Protein AF-A0A924RS58-F1 (afdb_monomer_lite)

Sequence (64 aa):
MFKKLLAFLAAMTVAVAFAAVDVNKATPAELDGIKGIGPAISGKIVDERKKGNFKSWEDFIERV

Structure (mmCIF, N/CA/C/O backbone):
data_AF-A0A924RS58-F1
#
_entry.id   AF-A0A924RS58-F1
#
loop_
_atom_site.group_PDB
_atom_site.id
_atom_site.type_symbol
_atom_site.label_atom_id
_atom_site.label_alt_id
_atom_site.label_comp_id
_atom_site.label_asym_id
_atom_site.label_entity_id
_atom_site.label_seq_id
_atom_site.pdbx_PDB_ins_code
_atom_site.Cartn_x
_atom_site.Cartn_y
_atom_site.Cartn_z
_atom_site.occupancy
_atom_site.B_iso_or_equiv
_atom_site.auth_seq_id
_atom_site.auth_comp_id
_atom_site.auth_asym_id
_atom_site.auth_atom_id
_atom_site.pdbx_PDB_model_num
ATOM 1 N N . MET A 1 1 ? 46.249 -1.668 -13.683 1.00 62.12 1 MET A N 1
ATOM 2 C CA . MET A 1 1 ? 45.107 -0.780 -13.351 1.00 62.12 1 MET A CA 1
ATOM 3 C C . MET A 1 1 ? 43.747 -1.463 -13.526 1.00 62.12 1 MET A C 1
ATOM 5 O O . MET A 1 1 ? 42.883 -1.263 -12.687 1.00 62.12 1 MET A O 1
ATOM 9 N N . PHE A 1 2 ? 43.588 -2.351 -14.516 1.00 70.00 2 PHE A N 1
ATOM 10 C CA . PHE A 1 2 ? 42.350 -3.103 -14.793 1.00 70.00 2 PHE A CA 1
ATOM 11 C C . PHE A 1 2 ? 41.757 -3.875 -13.593 1.00 70.00 2 PHE A C 1
ATOM 13 O O . PHE A 1 2 ? 40.552 -3.857 -13.379 1.00 70.00 2 PHE A O 1
ATOM 20 N N . LYS A 1 3 ? 42.602 -4.470 -12.736 1.00 65.19 3 LYS A N 1
ATOM 21 C CA . LYS A 1 3 ? 42.158 -5.183 -11.519 1.00 65.19 3 LYS A CA 1
ATOM 22 C C . LYS A 1 3 ? 41.465 -4.272 -10.491 1.00 65.19 3 LYS A C 1
ATOM 24 O O . LYS A 1 3 ? 40.554 -4.718 -9.808 1.00 65.19 3 LYS A O 1
ATOM 29 N N . LYS A 1 4 ? 41.868 -2.996 -10.402 1.00 73.44 4 LYS A N 1
ATOM 30 C CA . LYS A 1 4 ? 41.231 -2.009 -9.510 1.00 73.44 4 LYS A CA 1
ATOM 31 C C . LYS A 1 4 ? 39.884 -1.540 -10.064 1.00 73.44 4 LYS A C 1
ATOM 33 O O . LYS A 1 4 ? 38.964 -1.319 -9.292 1.00 73.44 4 LYS A O 1
ATOM 38 N N . LEU A 1 5 ? 39.765 -1.456 -11.390 1.00 78.38 5 LEU A N 1
ATOM 39 C CA . LEU A 1 5 ? 38.516 -1.116 -12.071 1.00 78.38 5 LEU A CA 1
ATOM 40 C C . LEU A 1 5 ? 37.478 -2.244 -11.941 1.00 78.38 5 LEU A C 1
ATOM 42 O O . LEU A 1 5 ? 36.324 -1.976 -11.637 1.00 78.38 5 LEU A O 1
ATOM 46 N N . LEU A 1 6 ? 37.909 -3.502 -12.074 1.00 80.50 6 LEU A N 1
ATOM 47 C CA . LEU A 1 6 ? 37.072 -4.681 -11.816 1.00 80.50 6 LEU A CA 1
ATOM 48 C C . LEU A 1 6 ? 36.604 -4.762 -10.358 1.00 80.50 6 LEU A C 1
ATOM 50 O O . LEU A 1 6 ? 35.434 -5.033 -10.114 1.00 80.50 6 LEU A O 1
ATOM 54 N N . ALA A 1 7 ? 37.487 -4.482 -9.395 1.00 79.31 7 ALA A N 1
ATOM 55 C CA . ALA A 1 7 ? 37.113 -4.436 -7.981 1.00 79.31 7 ALA A CA 1
ATOM 56 C C . ALA A 1 7 ? 36.119 -3.300 -7.673 1.00 79.31 7 ALA A C 1
ATOM 58 O O . ALA A 1 7 ? 35.208 -3.481 -6.872 1.00 79.31 7 ALA A O 1
ATOM 59 N N . PHE A 1 8 ? 36.260 -2.150 -8.339 1.00 77.38 8 PHE A N 1
ATOM 60 C CA . PHE A 1 8 ? 35.343 -1.020 -8.197 1.00 77.38 8 PHE A CA 1
ATOM 61 C C . PHE A 1 8 ? 33.957 -1.321 -8.792 1.00 77.38 8 PHE A C 1
ATOM 63 O O . PHE A 1 8 ? 32.945 -1.076 -8.145 1.00 77.38 8 PHE A O 1
ATOM 70 N N . LEU A 1 9 ? 33.907 -1.934 -9.980 1.00 75.25 9 LEU A N 1
ATOM 71 C CA . LEU A 1 9 ? 32.663 -2.402 -10.606 1.00 75.25 9 LEU A CA 1
ATOM 72 C C . LEU A 1 9 ? 31.957 -3.479 -9.770 1.00 75.25 9 LEU A C 1
ATOM 74 O O . LEU A 1 9 ? 30.741 -3.425 -9.616 1.00 75.25 9 LEU A O 1
ATOM 78 N N . ALA A 1 10 ? 32.708 -4.415 -9.184 1.00 72.50 10 ALA A N 1
ATOM 79 C CA . ALA A 1 10 ? 32.154 -5.437 -8.296 1.00 72.50 10 ALA A CA 1
ATOM 80 C C . ALA A 1 10 ? 31.623 -4.858 -6.970 1.00 72.50 10 ALA A C 1
ATOM 82 O O . ALA A 1 10 ? 30.665 -5.382 -6.415 1.00 72.50 10 ALA A O 1
ATOM 83 N N . ALA A 1 11 ? 32.203 -3.765 -6.465 1.00 70.56 11 ALA A N 1
ATOM 84 C CA . ALA A 1 11 ? 31.722 -3.109 -5.248 1.00 70.56 11 ALA A CA 1
ATOM 85 C C . ALA A 1 11 ? 30.399 -2.342 -5.456 1.00 70.56 11 ALA A C 1
ATOM 87 O O . ALA A 1 11 ? 29.625 -2.187 -4.513 1.00 70.56 11 ALA A O 1
ATOM 88 N N . MET A 1 12 ? 30.102 -1.891 -6.681 1.00 66.81 12 MET A N 1
ATOM 89 C CA . MET A 1 12 ? 28.882 -1.129 -6.985 1.00 66.81 12 MET A CA 1
ATOM 90 C C . MET A 1 12 ? 27.601 -1.978 -7.048 1.00 66.81 12 MET A C 1
ATOM 92 O O . MET A 1 12 ? 26.508 -1.417 -7.019 1.00 66.81 12 MET A O 1
ATOM 96 N N . THR A 1 13 ? 27.686 -3.313 -7.081 1.00 63.47 13 THR A N 1
ATOM 97 C CA . THR A 1 13 ? 26.495 -4.181 -7.184 1.00 63.47 13 THR A CA 1
ATOM 98 C C . THR A 1 13 ? 25.705 -4.311 -5.878 1.00 63.47 13 THR A C 1
ATOM 100 O O . THR A 1 13 ? 24.619 -4.881 -5.882 1.00 63.47 13 THR A O 1
ATOM 103 N N . VAL A 1 14 ? 26.220 -3.793 -4.757 1.00 60.62 14 VAL A N 1
ATOM 104 C CA . VAL A 1 14 ? 25.584 -3.907 -3.427 1.00 60.62 14 VAL A CA 1
ATOM 105 C C . VAL A 1 14 ? 24.675 -2.707 -3.109 1.00 60.62 14 VAL A C 1
ATOM 107 O O . VAL A 1 14 ? 23.938 -2.725 -2.130 1.00 60.62 14 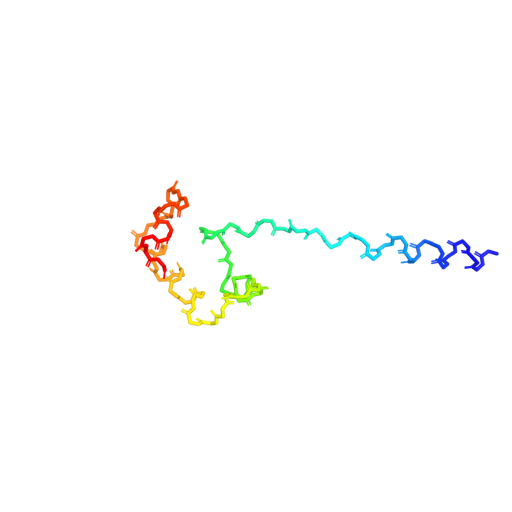VAL A O 1
ATOM 110 N N . ALA A 1 15 ? 24.659 -1.670 -3.950 1.00 58.28 15 ALA A N 1
ATOM 111 C CA . ALA A 1 15 ? 23.899 -0.441 -3.709 1.00 58.28 15 ALA A CA 1
ATOM 112 C C . ALA A 1 15 ? 22.423 -0.505 -4.156 1.00 58.28 15 ALA A C 1
ATOM 114 O O . ALA A 1 15 ? 21.826 0.532 -4.447 1.00 58.28 15 ALA A O 1
ATOM 115 N N . VAL A 1 16 ? 21.810 -1.694 -4.214 1.00 59.09 16 VAL A N 1
ATOM 116 C CA . VAL A 1 16 ? 20.354 -1.797 -4.397 1.00 59.09 16 VAL A CA 1
ATOM 117 C C . VAL A 1 16 ? 19.711 -1.430 -3.064 1.00 59.09 16 VAL A C 1
ATOM 119 O O . VAL A 1 16 ? 19.471 -2.272 -2.202 1.00 59.09 16 VAL A O 1
ATOM 122 N N . ALA A 1 17 ? 19.527 -0.129 -2.861 1.00 56.97 17 ALA A N 1
ATOM 123 C CA . ALA A 1 17 ? 18.824 0.409 -1.717 1.00 56.97 17 ALA A CA 1
ATOM 124 C C . ALA A 1 17 ? 17.420 -0.207 -1.680 1.00 56.97 17 ALA A C 1
ATOM 126 O O . ALA A 1 17 ? 16.624 -0.015 -2.599 1.00 56.97 17 ALA A O 1
ATOM 127 N N . PHE A 1 18 ? 17.122 -0.945 -0.611 1.00 56.16 18 PHE A N 1
ATOM 128 C CA . PHE A 1 18 ? 15.756 -1.269 -0.225 1.00 56.16 18 PHE A CA 1
ATOM 129 C C . PHE A 1 18 ? 15.056 0.051 0.108 1.00 56.16 18 PHE A C 1
ATOM 131 O O . PHE A 1 18 ? 15.053 0.497 1.255 1.00 56.16 18 PHE A O 1
ATOM 138 N N . ALA A 1 19 ? 14.526 0.727 -0.909 1.00 61.19 19 ALA A N 1
ATOM 139 C CA . ALA A 1 19 ? 13.621 1.838 -0.702 1.00 61.19 19 ALA A CA 1
ATOM 140 C C . ALA A 1 19 ? 12.386 1.261 -0.007 1.00 61.19 19 ALA A C 1
ATOM 142 O O . ALA A 1 19 ? 11.665 0.448 -0.583 1.00 61.19 19 ALA A O 1
ATOM 143 N N . ALA A 1 20 ? 12.189 1.617 1.262 1.00 68.38 20 ALA A N 1
ATOM 144 C CA . ALA A 1 20 ? 10.970 1.273 1.969 1.00 68.38 20 ALA A CA 1
ATOM 145 C C . ALA A 1 20 ? 9.795 1.891 1.199 1.00 68.38 20 ALA A C 1
ATOM 147 O O . ALA A 1 20 ? 9.678 3.113 1.104 1.00 68.38 20 ALA A O 1
ATOM 148 N N . VAL A 1 21 ? 8.970 1.039 0.594 1.00 83.25 21 VAL A N 1
ATOM 149 C CA . VAL A 1 21 ? 7.810 1.469 -0.182 1.00 83.25 21 VAL A CA 1
ATOM 150 C C . VAL A 1 21 ? 6.713 1.873 0.800 1.00 83.25 21 VAL A C 1
ATOM 152 O O . VAL A 1 21 ? 6.126 1.031 1.475 1.00 83.25 21 VAL A O 1
ATOM 155 N N . ASP A 1 22 ? 6.454 3.176 0.910 1.00 91.06 22 ASP A N 1
ATOM 156 C CA . ASP A 1 22 ? 5.353 3.707 1.718 1.00 91.06 22 ASP A CA 1
ATOM 157 C C . ASP A 1 22 ? 4.024 3.459 0.993 1.00 91.06 22 ASP A C 1
ATOM 159 O O . ASP A 1 22 ? 3.727 4.104 -0.013 1.00 91.06 22 ASP A O 1
ATOM 163 N N . VAL A 1 23 ? 3.199 2.549 1.515 1.00 92.75 23 VAL A N 1
ATOM 164 C CA . VAL A 1 23 ? 1.897 2.170 0.934 1.00 92.75 23 VAL A CA 1
ATOM 165 C C . VAL A 1 23 ? 0.939 3.352 0.742 1.00 92.75 23 VAL A C 1
ATOM 167 O O . VAL A 1 23 ? 0.084 3.316 -0.147 1.00 92.75 23 VAL A O 1
ATOM 170 N N . ASN A 1 24 ? 1.103 4.438 1.502 1.00 95.25 24 ASN A N 1
ATOM 171 C CA . ASN A 1 24 ? 0.286 5.643 1.358 1.00 95.25 24 ASN A CA 1
ATOM 172 C C . ASN A 1 24 ? 0.736 6.543 0.197 1.00 95.25 24 ASN A C 1
ATOM 174 O O . ASN A 1 24 ? -0.035 7.397 -0.236 1.00 95.25 24 ASN A O 1
ATOM 178 N N . LYS A 1 25 ? 1.957 6.363 -0.324 1.00 93.44 25 LYS A N 1
ATOM 179 C CA . LYS A 1 25 ? 2.5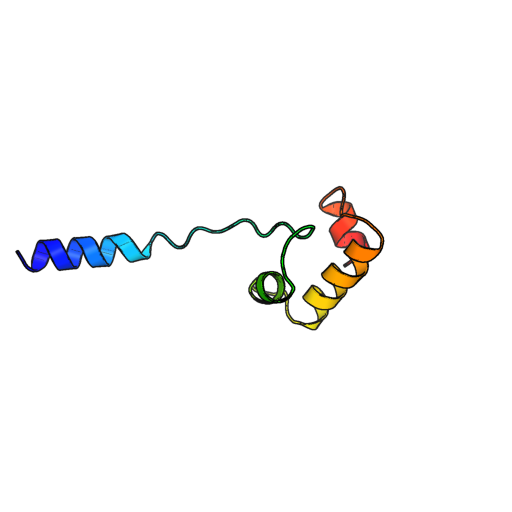61 7.234 -1.353 1.00 93.44 25 LYS A CA 1
ATOM 180 C C . LYS A 1 25 ? 2.989 6.503 -2.619 1.00 93.44 25 LYS A C 1
ATOM 182 O O . LYS A 1 25 ? 3.073 7.126 -3.671 1.00 93.44 25 LYS A O 1
ATOM 187 N N . ALA A 1 26 ? 3.232 5.202 -2.526 1.00 93.56 26 ALA A N 1
ATOM 188 C CA . ALA A 1 26 ? 3.742 4.383 -3.612 1.00 93.56 26 ALA A CA 1
ATOM 189 C C . ALA A 1 26 ? 2.838 4.424 -4.846 1.00 93.56 26 ALA A C 1
ATOM 191 O O . ALA A 1 26 ? 1.607 4.434 -4.750 1.00 93.56 26 ALA A O 1
ATOM 192 N N . THR A 1 27 ? 3.432 4.412 -6.023 1.00 93.06 27 THR A N 1
ATOM 193 C CA . THR A 1 27 ? 2.723 4.188 -7.278 1.00 93.06 27 THR A CA 1
ATOM 194 C C . THR A 1 27 ? 2.290 2.718 -7.392 1.00 93.06 27 THR A C 1
ATOM 196 O O . THR A 1 27 ? 2.881 1.849 -6.748 1.00 93.06 27 THR A O 1
ATOM 199 N N . PRO A 1 28 ? 1.278 2.397 -8.220 1.00 90.50 28 PRO A N 1
ATOM 200 C CA . PRO A 1 28 ? 0.888 1.006 -8.460 1.00 90.50 28 PRO A CA 1
ATOM 201 C C . PRO A 1 28 ? 2.065 0.134 -8.923 1.00 90.50 28 PRO A C 1
ATOM 203 O O . PRO A 1 28 ? 2.243 -0.966 -8.418 1.00 90.50 28 PRO A O 1
ATOM 206 N N . ALA A 1 29 ? 2.923 0.672 -9.796 1.00 91.00 29 ALA A N 1
ATOM 207 C CA . ALA A 1 29 ? 4.101 -0.028 -10.299 1.00 91.00 29 ALA A CA 1
ATOM 208 C C . ALA A 1 29 ? 5.143 -0.324 -9.203 1.00 91.00 29 ALA A C 1
ATOM 210 O O . ALA A 1 29 ? 5.773 -1.378 -9.220 1.00 91.00 29 ALA A O 1
ATOM 211 N N . GLU A 1 30 ? 5.320 0.581 -8.234 1.00 91.12 30 GLU A N 1
ATOM 212 C CA . GLU A 1 30 ? 6.204 0.342 -7.083 1.00 91.12 30 GLU A CA 1
ATOM 213 C C . GLU A 1 30 ? 5.644 -0.733 -6.147 1.00 91.12 30 GLU A C 1
ATOM 215 O O . GLU A 1 30 ? 6.410 -1.529 -5.608 1.00 91.12 30 GLU A O 1
ATOM 220 N N . LEU A 1 31 ? 4.318 -0.791 -5.980 1.00 92.62 31 LEU A N 1
ATOM 221 C CA . LEU A 1 31 ? 3.656 -1.840 -5.203 1.00 92.62 31 LEU A CA 1
ATOM 222 C C . LEU A 1 31 ? 3.731 -3.203 -5.908 1.00 92.62 31 LEU A C 1
ATOM 224 O O . LEU A 1 31 ? 4.032 -4.194 -5.251 1.00 92.62 31 LEU A O 1
ATOM 228 N N . ASP A 1 32 ? 3.532 -3.247 -7.228 1.00 91.88 32 ASP A N 1
ATOM 229 C CA . ASP A 1 32 ? 3.668 -4.459 -8.057 1.00 91.88 32 ASP A CA 1
ATOM 230 C C . ASP A 1 32 ? 5.093 -5.035 -8.051 1.00 91.88 32 ASP A C 1
ATOM 232 O O . ASP A 1 32 ? 5.303 -6.230 -8.262 1.00 91.88 32 ASP A O 1
ATOM 236 N N . GLY A 1 33 ? 6.093 -4.181 -7.825 1.00 88.81 33 GLY A N 1
ATOM 237 C CA . GLY A 1 33 ? 7.491 -4.586 -7.695 1.00 88.81 33 GLY A CA 1
ATOM 238 C C . GLY A 1 33 ? 7.808 -5.305 -6.380 1.00 88.81 33 GLY A C 1
ATOM 239 O O . GLY A 1 33 ? 8.882 -5.901 -6.254 1.00 88.81 33 GLY A O 1
ATOM 240 N N . ILE A 1 34 ? 6.905 -5.274 -5.391 1.00 88.31 34 ILE A N 1
ATOM 241 C CA . ILE A 1 34 ? 7.101 -5.957 -4.111 1.00 88.31 34 ILE A CA 1
ATOM 242 C C . ILE A 1 34 ? 6.841 -7.450 -4.310 1.00 88.31 34 ILE A C 1
ATOM 244 O O . ILE A 1 34 ? 5.755 -7.880 -4.689 1.00 88.31 34 ILE A O 1
ATOM 248 N N . LYS A 1 35 ? 7.841 -8.279 -3.998 1.00 87.62 35 LYS A N 1
ATOM 249 C CA . LYS A 1 35 ? 7.726 -9.739 -4.092 1.00 87.62 35 LYS A CA 1
ATOM 250 C C . LYS A 1 35 ? 6.510 -10.239 -3.296 1.00 87.62 35 LYS A C 1
ATOM 252 O O . LYS A 1 35 ? 6.493 -10.147 -2.074 1.00 87.62 35 LYS A O 1
ATOM 257 N N . GLY A 1 36 ? 5.536 -10.821 -3.996 1.00 88.06 36 GLY A N 1
ATOM 258 C CA . GLY A 1 36 ? 4.291 -11.332 -3.406 1.00 88.06 36 GLY A CA 1
ATOM 259 C C . GLY A 1 36 ? 3.095 -10.376 -3.496 1.00 88.06 36 GLY A C 1
ATOM 260 O O . GLY A 1 36 ? 1.975 -10.805 -3.238 1.00 88.06 36 GLY A O 1
ATOM 261 N N . ILE A 1 37 ? 3.299 -9.128 -3.923 1.00 91.31 37 ILE A N 1
ATOM 262 C CA . ILE A 1 37 ? 2.238 -8.166 -4.239 1.00 91.31 37 ILE A CA 1
ATOM 263 C C . ILE A 1 37 ? 2.174 -8.040 -5.761 1.00 91.31 37 ILE A C 1
ATOM 265 O O . ILE A 1 37 ? 3.053 -7.465 -6.386 1.00 91.31 37 ILE A O 1
ATOM 269 N N . GLY A 1 38 ? 1.149 -8.640 -6.367 1.00 91.94 38 GLY A N 1
ATOM 270 C CA . GLY A 1 38 ? 0.863 -8.483 -7.796 1.00 91.94 38 GLY A CA 1
ATOM 271 C C . GLY A 1 38 ? -0.241 -7.450 -8.067 1.00 91.94 38 GLY A C 1
ATOM 272 O O . GLY A 1 38 ? -0.829 -6.936 -7.110 1.00 91.94 38 GLY A O 1
ATOM 273 N N . PRO A 1 39 ? -0.628 -7.257 -9.346 1.00 93.81 39 PRO A N 1
ATOM 274 C CA . PRO A 1 39 ? -1.614 -6.255 -9.779 1.00 93.81 39 PRO A CA 1
ATOM 275 C C . PRO A 1 39 ? -2.954 -6.290 -9.032 1.00 93.81 39 PRO A C 1
ATOM 277 O O . PRO A 1 39 ? -3.613 -5.269 -8.852 1.00 93.81 39 PRO A O 1
ATOM 280 N N . ALA A 1 40 ? -3.369 -7.477 -8.578 1.00 94.56 40 ALA A N 1
ATOM 281 C CA . ALA A 1 40 ? -4.588 -7.640 -7.793 1.00 94.56 40 ALA A CA 1
ATOM 282 C C . ALA A 1 40 ? -4.477 -6.999 -6.397 1.00 94.56 40 ALA A C 1
ATOM 284 O O . ALA A 1 40 ? -5.387 -6.292 -5.966 1.00 94.56 40 ALA A O 1
ATOM 285 N N . ILE A 1 41 ? -3.361 -7.228 -5.694 1.00 95.00 41 ILE A N 1
ATOM 286 C CA . ILE A 1 41 ? -3.154 -6.690 -4.345 1.00 95.00 41 ILE A CA 1
ATOM 287 C C . ILE A 1 41 ? -2.762 -5.214 -4.416 1.00 95.00 41 ILE A C 1
ATOM 289 O O . ILE A 1 41 ? -3.307 -4.418 -3.658 1.00 95.00 41 ILE A O 1
ATOM 293 N N . SER A 1 42 ? -1.896 -4.808 -5.348 1.00 95.56 42 SER A N 1
ATOM 294 C CA . SER A 1 42 ? -1.554 -3.391 -5.534 1.00 95.56 42 SER A CA 1
ATOM 295 C C . SER A 1 42 ? -2.783 -2.540 -5.868 1.00 95.56 42 SER A C 1
ATOM 297 O O . SER A 1 42 ? -2.959 -1.470 -5.283 1.00 95.56 42 SER A O 1
ATOM 299 N N . GLY A 1 43 ? -3.686 -3.041 -6.721 1.00 95.69 43 GLY A N 1
ATOM 300 C CA . GLY A 1 43 ? -4.979 -2.416 -6.999 1.00 95.69 43 GLY A CA 1
ATOM 301 C C . GLY A 1 43 ? -5.814 -2.244 -5.731 1.00 95.69 43 GLY A C 1
ATOM 302 O O . GLY A 1 43 ? -6.273 -1.138 -5.442 1.00 95.69 43 GLY A O 1
ATOM 303 N N . LYS A 1 44 ? -5.919 -3.299 -4.913 1.00 96.19 44 LYS A N 1
ATOM 304 C CA . LYS A 1 44 ? -6.634 -3.249 -3.630 1.00 96.19 44 LYS A CA 1
ATOM 305 C C . LYS A 1 44 ? -6.033 -2.223 -2.664 1.00 96.19 44 LYS A C 1
ATOM 307 O O . LYS A 1 44 ? -6.774 -1.434 -2.090 1.00 96.19 44 LYS A O 1
ATOM 312 N N . ILE A 1 45 ? -4.706 -2.163 -2.534 1.00 96.62 45 ILE A N 1
ATOM 313 C CA . ILE A 1 45 ? -4.004 -1.165 -1.704 1.00 96.62 45 ILE A CA 1
ATOM 314 C C . ILE A 1 45 ? -4.349 0.257 -2.159 1.00 96.62 45 ILE A C 1
ATOM 316 O O . ILE A 1 45 ? -4.647 1.129 -1.338 1.00 96.62 45 ILE A O 1
ATOM 320 N N . VAL A 1 46 ? -4.312 0.496 -3.473 1.00 96.12 46 VAL A N 1
ATOM 321 C CA . VAL A 1 46 ? -4.609 1.800 -4.077 1.00 96.12 46 VAL A CA 1
ATOM 322 C C . VAL A 1 46 ? -6.067 2.194 -3.861 1.00 96.12 46 VAL A C 1
ATOM 324 O O . VAL A 1 46 ? -6.340 3.365 -3.599 1.00 96.12 46 VAL A O 1
ATOM 327 N N . ASP A 1 47 ? -6.999 1.252 -3.947 1.00 96.75 47 ASP A N 1
ATOM 328 C CA . ASP A 1 47 ? -8.419 1.514 -3.718 1.00 96.75 47 ASP A CA 1
ATOM 329 C C . ASP A 1 47 ? -8.743 1.730 -2.242 1.00 96.75 47 ASP A C 1
ATOM 331 O O . ASP A 1 47 ? -9.494 2.648 -1.904 1.00 96.75 47 ASP A O 1
ATOM 335 N N . GLU A 1 48 ? -8.130 0.959 -1.347 1.00 97.12 48 GLU A N 1
ATOM 336 C CA . GLU A 1 48 ? -8.303 1.139 0.088 1.00 97.12 48 GLU A CA 1
ATOM 337 C C . GLU A 1 48 ? -7.763 2.491 0.539 1.00 97.12 48 GLU A C 1
ATOM 339 O O . GLU A 1 48 ? -8.501 3.245 1.176 1.00 97.12 48 GLU A O 1
ATOM 344 N N . ARG A 1 49 ? -6.542 2.884 0.155 1.00 95.94 49 ARG A N 1
ATOM 345 C CA . ARG A 1 49 ? -5.981 4.176 0.591 1.00 95.94 49 ARG A CA 1
ATOM 346 C C . ARG A 1 49 ? -6.743 5.395 0.061 1.00 95.94 49 ARG A C 1
ATOM 348 O O . ARG A 1 49 ? -6.683 6.450 0.685 1.00 95.94 49 ARG A O 1
ATOM 355 N N . LYS A 1 50 ? -7.503 5.271 -1.041 1.00 95.31 50 LYS A N 1
ATOM 356 C CA . LYS A 1 50 ? -8.416 6.340 -1.509 1.00 95.31 50 LYS A CA 1
ATOM 357 C C . LYS A 1 50 ? -9.511 6.647 -0.486 1.00 95.31 50 LYS A C 1
ATOM 359 O O . LYS A 1 50 ? -9.966 7.784 -0.421 1.00 95.31 50 LYS A O 1
ATOM 364 N N . LYS A 1 51 ? -9.923 5.658 0.316 1.00 96.00 51 LYS A N 1
ATOM 365 C CA . LYS A 1 51 ? -10.879 5.838 1.424 1.00 96.00 51 LYS A CA 1
ATOM 366 C C . LYS A 1 51 ? -10.239 6.538 2.631 1.00 96.00 51 LYS A C 1
ATOM 368 O O . LYS A 1 51 ? -10.949 7.052 3.489 1.00 96.00 51 LYS A O 1
ATOM 373 N N . GLY A 1 52 ? -8.909 6.563 2.695 1.00 95.56 52 GLY A N 1
ATOM 374 C CA . GLY A 1 52 ? -8.110 7.191 3.742 1.00 95.56 52 GLY A CA 1
ATOM 375 C C . GLY A 1 52 ? -6.784 6.460 3.943 1.00 95.56 52 GLY A C 1
ATOM 376 O O . GLY A 1 52 ? -6.710 5.243 3.759 1.00 95.56 52 GLY A O 1
ATOM 377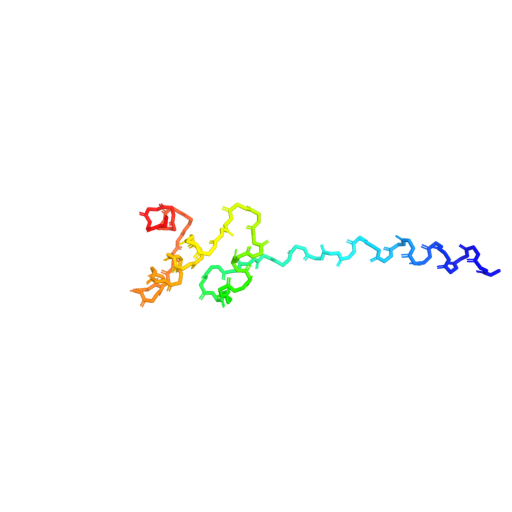 N N . ASN A 1 53 ? -5.743 7.192 4.342 1.00 96.75 53 ASN A N 1
ATOM 378 C CA . ASN A 1 53 ? -4.415 6.620 4.577 1.00 96.75 53 ASN A CA 1
ATOM 379 C C . ASN A 1 53 ? -4.454 5.485 5.610 1.00 96.75 53 ASN A C 1
ATOM 381 O O . ASN A 1 53 ? -5.219 5.539 6.576 1.00 96.75 53 ASN A O 1
ATOM 385 N N . PHE A 1 54 ? -3.586 4.493 5.423 1.00 97.12 54 PHE A N 1
ATOM 386 C CA . PHE A 1 54 ? -3.325 3.466 6.423 1.00 97.12 54 PHE A CA 1
ATOM 387 C C . PHE A 1 54 ? -2.630 4.087 7.631 1.00 97.12 54 PHE A C 1
A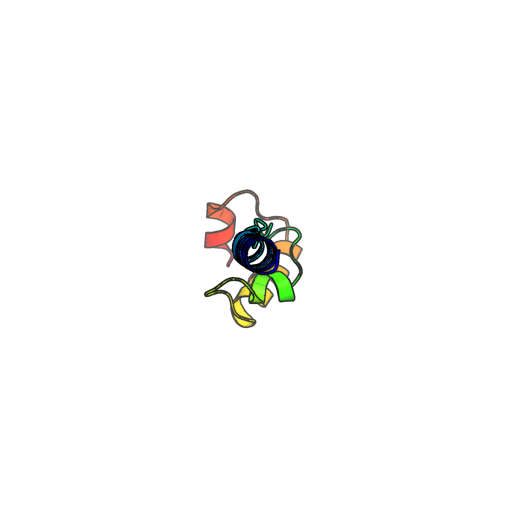TOM 389 O O . PHE A 1 54 ? -1.632 4.803 7.480 1.00 97.12 54 PHE A O 1
ATOM 396 N N . LYS A 1 55 ? -3.172 3.830 8.820 1.00 95.69 55 LYS A N 1
ATOM 397 C CA . LYS A 1 55 ? -2.714 4.410 10.091 1.00 95.69 55 LYS A CA 1
ATOM 398 C C . LYS A 1 55 ? -1.679 3.544 10.798 1.00 95.69 55 LYS A C 1
ATOM 400 O O . LYS A 1 55 ? -0.834 4.072 11.515 1.00 95.69 55 LYS A O 1
ATOM 405 N N . SER A 1 56 ? -1.757 2.233 10.608 1.00 95.56 56 SER A N 1
ATOM 406 C CA . SER A 1 56 ? -0.818 1.256 11.149 1.00 95.56 56 SER A CA 1
ATOM 407 C C . SER A 1 56 ? -0.747 0.029 10.242 1.00 95.56 56 SER A C 1
ATOM 409 O O . SER A 1 56 ? -1.459 -0.071 9.240 1.00 95.56 56 SER A O 1
ATOM 411 N N . TRP A 1 57 ? 0.133 -0.903 10.592 1.00 93.00 57 TRP A N 1
ATOM 412 C CA . TRP A 1 57 ? 0.254 -2.171 9.885 1.00 93.00 57 TRP A CA 1
ATOM 413 C C . TRP A 1 57 ? -0.978 -3.066 10.077 1.00 93.00 57 TRP A C 1
ATOM 415 O O . TRP A 1 57 ? -1.410 -3.736 9.144 1.00 93.00 57 TRP A O 1
ATOM 425 N N . GLU A 1 58 ? -1.592 -3.030 11.257 1.00 96.81 58 GLU A N 1
ATOM 426 C CA . GLU A 1 58 ? -2.820 -3.768 11.561 1.00 96.81 58 GLU A CA 1
ATOM 427 C C . GLU A 1 58 ? -3.994 -3.271 10.705 1.00 96.81 58 GLU A C 1
ATOM 429 O O . GLU A 1 58 ? -4.687 -4.082 10.099 1.00 96.81 58 GLU A O 1
ATOM 434 N N . ASP A 1 59 ? -4.158 -1.946 10.577 1.00 97.25 59 ASP A N 1
ATOM 435 C CA . ASP A 1 59 ? -5.162 -1.316 9.697 1.00 97.25 59 ASP A CA 1
ATOM 436 C C . ASP A 1 59 ? -4.952 -1.707 8.225 1.00 97.25 59 ASP A C 1
ATOM 438 O O . ASP A 1 59 ? -5.902 -1.955 7.485 1.00 97.25 59 ASP A O 1
ATOM 442 N N . PHE A 1 60 ? -3.694 -1.818 7.794 1.00 95.50 60 PHE A N 1
ATOM 443 C CA . PHE A 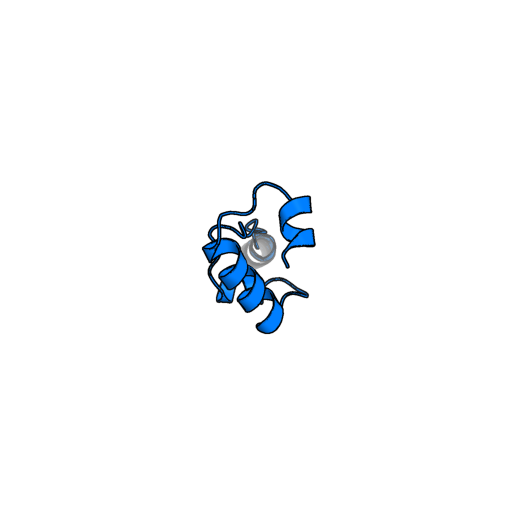1 60 ? -3.373 -2.302 6.456 1.00 95.50 60 PHE A CA 1
ATOM 444 C C . PHE A 1 60 ? -3.825 -3.753 6.241 1.00 95.50 60 PHE A C 1
ATOM 446 O O . PHE A 1 60 ? -4.516 -4.018 5.259 1.00 95.50 60 PHE A O 1
ATOM 453 N N . ILE A 1 61 ? -3.482 -4.668 7.156 1.00 94.81 61 ILE A N 1
ATOM 454 C CA . ILE A 1 61 ? -3.860 -6.091 7.061 1.00 94.81 61 ILE A CA 1
ATOM 455 C C . ILE A 1 61 ? -5.381 -6.275 7.089 1.00 94.81 61 ILE A C 1
ATOM 457 O O . ILE A 1 61 ? -5.909 -7.152 6.414 1.00 94.81 61 ILE A O 1
ATOM 461 N N . GLU A 1 62 ? -6.103 -5.479 7.877 1.00 96.56 62 GLU A N 1
ATOM 462 C CA . GLU A 1 62 ? -7.561 -5.599 7.970 1.00 96.56 62 GLU A CA 1
ATOM 463 C C . GLU A 1 62 ? -8.260 -5.204 6.658 1.00 96.56 62 GLU A C 1
ATOM 465 O O . GLU A 1 62 ? -9.306 -5.752 6.304 1.00 96.56 62 GLU A O 1
ATOM 470 N N . ARG A 1 63 ? -7.675 -4.262 5.911 1.00 95.44 63 ARG A N 1
ATOM 471 C CA . ARG A 1 63 ? -8.287 -3.677 4.711 1.00 95.44 63 ARG A CA 1
ATOM 472 C C . ARG A 1 63 ? -7.843 -4.339 3.411 1.00 95.44 63 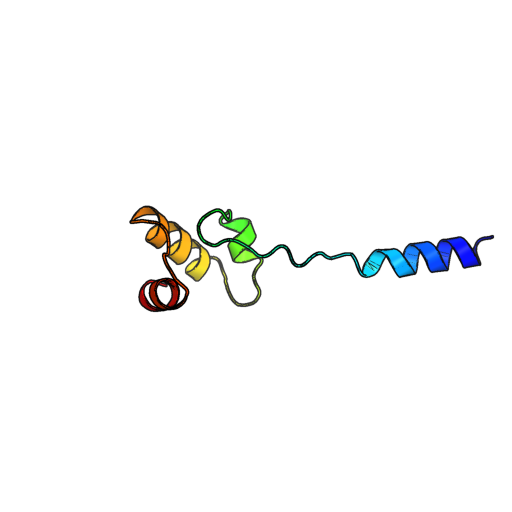ARG A C 1
ATOM 474 O O . ARG A 1 63 ? -8.643 -4.405 2.474 1.00 95.44 63 ARG A O 1
ATOM 481 N N . VAL A 1 64 ? -6.604 -4.824 3.327 1.00 93.81 64 VAL A N 1
ATOM 482 C CA . VAL A 1 64 ? -5.961 -5.362 2.108 1.00 93.81 64 VAL A CA 1
ATOM 483 C C . VAL A 1 64 ? -5.823 -6.874 2.183 1.00 93.81 64 VAL A C 1
ATOM 485 O O . VAL A 1 64 ? -6.265 -7.527 1.210 1.00 93.81 64 VAL A O 1
#

pLDDT: mean 85.62, std 13.03, range [56.16, 97.25]

Radius of gyration: 17.86 Å; chains: 1; bounding box: 56×19×26 Å

Foldseek 3Di:
DVVVVVVVVVVVVVPPDPPPAQLLDHDLVRQCPPVPRHNVNSVQSVVQCVVHHQPDPVSVVVRD

Secondary structure (DSSP, 8-state):
-HHHHHHHHHHGGG--------TTT--HHHHHTSTT--HHHHHHHHHHHHH----SHHHHHHH-